Protein AF-A0A924BH86-F1 (afdb_monomer_lite)

Secondary structure (DSSP, 8-state):
----PPPPPHHHHHHHHHHHHHHHHHHHHHTTTS-HHHHHHHHHHHHHHHHHHHHHHHHHHHHHHHHHHHHHHHHHHTT---EE-TTT--GGGTTSEEEEEEEEEEETTEEEEEEEEEEEEHHHHHHHHHHHHHHHT-SS--EEEEEEEETTEEEEEEEEEE-

pLDDT: mean 87.57, std 8.14, range [45.06, 97.06]

Radius of gyration: 22.79 Å; chains: 1; bounding box: 48×48×58 Å

Sequence (163 aa):
MTKDTVTLSKKDFDLLTSMYPNISALKQSLEGTIHPNHIKQIDVIAQKMKTVFTPFWEKEEKDSDDNYDALSQIFDDLKLKSIWSISEVSATQLSDTFSSKVKQINYKGQITRFDSPKNLSWLDMWKEADKLIRMSGDSHHIFIEDFNEDIKNPDHYELSTGS

Foldseek 3Di:
DPDDDDDDDPVRVVVLVVCLVVLVVVLVVCVVPDDVVVSVVSVVVSVVSCVVCVVVVVVVVVQLVVQVVLVVVVCVVVVFDAAEDSVPAGSVQQQPFPDQFAAWEDEPRQIDGDPGGHRDGNVRVSVVVSVSCVVVVPPPFRYWYDWPADPVHNNYTYTDTDD

Structure (mmCIF, N/CA/C/O backbone):
data_AF-A0A924BH86-F1
#
_entry.id   AF-A0A924BH86-F1
#
loop_
_atom_site.group_PDB
_atom_site.id
_atom_site.type_symbol
_atom_site.label_atom_id
_atom_site.label_alt_id
_atom_site.label_comp_id
_atom_site.label_asym_id
_atom_site.label_entity_id
_atom_site.label_seq_id
_atom_site.pdbx_PDB_ins_code
_atom_site.Cartn_x
_atom_site.Cartn_y
_atom_site.Cartn_z
_atom_site.occupancy
_atom_site.B_iso_or_equiv
_atom_site.auth_seq_id
_atom_site.auth_comp_id
_atom_site.auth_asym_id
_atom_site.auth_atom_id
_atom_site.pdbx_PDB_model_num
ATOM 1 N N . MET A 1 1 ? -12.590 32.485 24.504 1.00 45.06 1 MET A N 1
ATOM 2 C CA . MET A 1 1 ? -12.085 31.282 25.194 1.00 45.06 1 MET A CA 1
ATOM 3 C C . MET A 1 1 ? -11.367 30.437 24.163 1.00 45.06 1 MET A C 1
ATOM 5 O O . MET A 1 1 ? -12.019 29.913 23.269 1.00 45.06 1 MET A O 1
ATOM 9 N N . THR A 1 2 ? -10.041 30.386 24.220 1.00 48.19 2 THR A N 1
ATOM 10 C CA . THR A 1 2 ? -9.250 29.395 23.485 1.00 48.19 2 THR A CA 1
ATOM 11 C C . THR A 1 2 ? -9.628 28.021 24.027 1.00 48.19 2 THR A C 1
ATOM 13 O O . THR A 1 2 ? -9.566 27.807 25.233 1.00 48.19 2 THR A O 1
ATOM 16 N N . LYS A 1 3 ? -10.125 27.125 23.168 1.00 59.31 3 LYS A N 1
ATOM 17 C CA . LYS A 1 3 ? -10.299 25.722 23.552 1.00 59.31 3 LYS A CA 1
ATOM 18 C C . LYS A 1 3 ? -8.902 25.150 23.747 1.00 59.31 3 LYS A C 1
ATOM 20 O O . LYS A 1 3 ? -8.117 25.181 22.804 1.00 59.31 3 L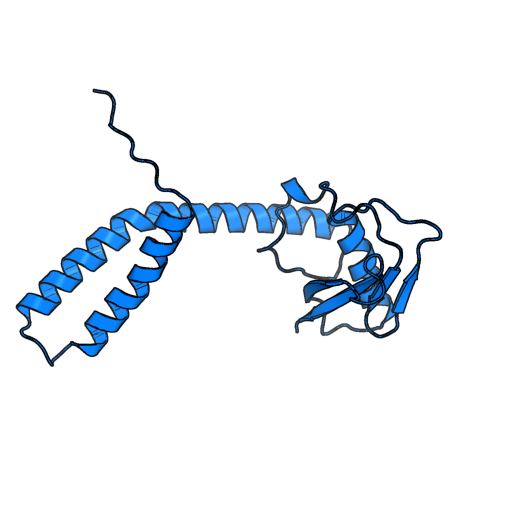YS A O 1
ATOM 25 N N . ASP A 1 4 ? -8.612 24.651 24.940 1.00 68.38 4 ASP A N 1
ATOM 26 C CA . ASP A 1 4 ? -7.403 23.872 25.168 1.00 68.38 4 ASP A CA 1
ATOM 27 C C . ASP A 1 4 ? -7.482 22.621 24.287 1.00 68.38 4 ASP A C 1
ATOM 29 O O . ASP A 1 4 ? -8.350 21.763 24.460 1.00 68.38 4 ASP A O 1
ATOM 33 N N . THR A 1 5 ? -6.627 22.561 23.272 1.00 70.06 5 THR A N 1
ATOM 34 C CA . THR A 1 5 ? -6.483 21.396 22.401 1.00 70.06 5 THR A CA 1
ATOM 35 C C . THR A 1 5 ? -5.382 20.507 22.945 1.00 70.06 5 THR A C 1
ATOM 37 O O . THR A 1 5 ? -4.240 20.943 23.083 1.00 70.06 5 THR A O 1
ATOM 40 N N . VAL A 1 6 ? -5.725 19.253 23.225 1.00 72.50 6 VAL A N 1
ATOM 41 C CA . VAL A 1 6 ? -4.759 18.193 23.517 1.00 72.50 6 VAL A CA 1
ATOM 42 C C . VAL A 1 6 ? -4.551 17.394 22.238 1.00 72.50 6 VAL A C 1
ATOM 44 O O . VAL A 1 6 ? -5.514 16.886 21.665 1.00 72.50 6 VAL A O 1
ATOM 47 N N . THR A 1 7 ? -3.301 17.284 21.796 1.00 78.31 7 THR A N 1
ATOM 48 C CA . THR A 1 7 ? -2.915 16.459 20.647 1.00 78.31 7 THR A CA 1
ATOM 49 C C . THR A 1 7 ? -2.318 15.157 21.162 1.00 78.31 7 THR A C 1
ATOM 51 O O . THR A 1 7 ? -1.364 15.182 21.938 1.00 78.31 7 THR A O 1
ATOM 54 N N . LEU A 1 8 ? -2.876 14.024 20.741 1.00 80.25 8 LEU A N 1
ATOM 55 C CA . LEU A 1 8 ? -2.302 12.707 21.012 1.00 80.25 8 LEU A CA 1
ATOM 56 C C . LEU A 1 8 ? -1.189 12.407 20.006 1.00 80.25 8 LEU A C 1
ATOM 58 O O . LEU A 1 8 ? -1.282 12.794 18.839 1.00 80.25 8 LEU A O 1
ATOM 62 N N . SER A 1 9 ? -0.147 11.694 20.438 1.00 85.50 9 SER A N 1
ATOM 63 C CA . SER A 1 9 ? 0.782 11.091 19.482 1.00 85.50 9 SER A CA 1
ATOM 64 C C . SER A 1 9 ? 0.078 9.958 18.725 1.00 85.50 9 SER A C 1
ATOM 66 O O . SER A 1 9 ? -0.846 9.346 19.261 1.00 85.50 9 SER A O 1
ATOM 68 N N . LYS A 1 10 ? 0.530 9.636 17.502 1.00 79.88 10 LYS A N 1
ATOM 69 C CA . LYS A 1 10 ? -0.000 8.488 16.740 1.00 79.88 10 LYS A CA 1
ATOM 70 C C . LYS A 1 10 ? 0.043 7.201 17.572 1.00 79.88 10 LYS A C 1
ATOM 72 O O . LYS A 1 10 ? -0.951 6.507 17.681 1.00 79.88 10 LYS A O 1
ATOM 77 N N . LYS A 1 11 ? 1.160 6.958 18.262 1.00 84.31 11 LYS A N 1
ATOM 78 C CA . LYS A 1 11 ? 1.331 5.796 19.141 1.00 84.31 11 LYS A CA 1
ATOM 79 C C . LYS A 1 11 ? 0.299 5.748 20.274 1.00 84.31 11 LYS A C 1
ATOM 81 O O . LYS A 1 11 ? -0.227 4.678 20.566 1.00 84.31 11 LYS A O 1
ATOM 86 N N . ASP A 1 12 ? 0.034 6.878 20.929 1.00 82.94 12 ASP A N 1
ATOM 87 C CA . ASP A 1 12 ? -0.949 6.929 22.019 1.00 82.94 12 ASP A CA 1
ATOM 88 C C . ASP A 1 12 ? -2.372 6.755 21.485 1.00 82.94 12 ASP A C 1
ATOM 90 O O . ASP A 1 12 ? -3.197 6.105 22.123 1.00 82.94 12 ASP A O 1
ATOM 94 N N . PHE A 1 13 ? -2.651 7.301 20.301 1.00 83.75 13 PHE A N 1
ATOM 95 C CA . PHE A 1 13 ? -3.917 7.104 19.609 1.00 83.75 13 PHE A CA 1
ATOM 96 C C . PHE A 1 13 ? -4.132 5.630 19.240 1.00 83.75 13 PHE A C 1
ATOM 98 O O . PHE A 1 13 ? -5.145 5.065 19.643 1.00 83.75 13 PHE A O 1
ATOM 105 N N . ASP A 1 14 ? -3.156 4.989 18.590 1.00 83.62 14 ASP A N 1
ATOM 106 C CA . ASP A 1 14 ? -3.189 3.569 18.205 1.00 83.62 14 ASP A CA 1
ATOM 107 C C . ASP A 1 14 ? -3.371 2.656 19.427 1.00 83.62 14 ASP A C 1
ATOM 109 O O . ASP A 1 14 ? -4.137 1.688 19.413 1.00 83.62 14 ASP A O 1
ATOM 113 N N . LEU A 1 15 ? -2.697 2.982 20.536 1.00 85.44 15 LEU A N 1
ATOM 114 C CA . LEU A 1 15 ? -2.879 2.271 21.795 1.00 85.44 15 LEU A CA 1
ATOM 115 C C . LEU A 1 15 ? -4.332 2.380 22.272 1.00 85.44 15 LEU A C 1
ATOM 117 O O . LEU A 1 15 ? -4.956 1.364 22.575 1.00 85.44 15 LEU A O 1
ATOM 121 N N . LEU A 1 16 ? -4.890 3.589 22.319 1.00 84.19 16 LEU A N 1
ATOM 122 C CA . LEU A 1 16 ? -6.250 3.820 22.803 1.00 84.19 16 LEU A CA 1
ATOM 123 C C . LEU A 1 16 ? -7.320 3.185 21.905 1.00 84.19 16 LEU A C 1
ATOM 125 O O . LEU A 1 16 ? -8.282 2.609 22.424 1.00 84.19 16 LEU A O 1
ATOM 129 N N . THR A 1 17 ? -7.157 3.247 20.583 1.00 80.94 17 THR A N 1
ATOM 130 C CA . THR A 1 17 ? -8.081 2.613 19.633 1.00 80.94 17 THR A CA 1
ATOM 131 C C . THR A 1 17 ? -8.022 1.089 19.741 1.00 80.94 17 THR A C 1
ATOM 133 O O . THR A 1 17 ? -9.076 0.450 19.783 1.00 80.94 17 THR A O 1
ATOM 136 N N . SER A 1 18 ? -6.834 0.499 19.925 1.00 83.94 18 SER A N 1
ATOM 137 C CA . SER A 1 18 ? -6.676 -0.953 20.134 1.00 83.94 18 SER A CA 1
ATOM 138 C C . SER A 1 18 ? -7.322 -1.471 21.429 1.00 83.94 18 SER A C 1
ATOM 140 O O . SER A 1 18 ? -7.699 -2.640 21.524 1.00 83.94 18 SER A O 1
ATOM 142 N N . MET A 1 19 ? -7.496 -0.611 22.439 1.00 85.06 19 MET A N 1
ATOM 143 C CA . MET A 1 19 ? -8.133 -0.985 23.706 1.00 85.06 19 MET A CA 1
ATOM 144 C C . MET A 1 19 ? -9.656 -1.118 23.598 1.00 85.06 19 MET A C 1
ATOM 146 O O . MET A 1 19 ? -10.255 -1.865 24.374 1.00 85.06 19 MET A O 1
ATOM 150 N N . TYR A 1 20 ? -10.305 -0.425 22.660 1.00 84.62 20 TYR A N 1
ATOM 151 C CA . TYR A 1 20 ? -11.766 -0.432 22.545 1.00 84.62 20 TYR A CA 1
ATOM 152 C C . TYR A 1 20 ? -12.357 -1.828 22.225 1.00 84.62 20 TYR A C 1
ATOM 154 O O . TYR A 1 20 ? -13.281 -2.251 22.936 1.00 84.62 20 TYR A O 1
ATOM 162 N N . PRO A 1 21 ? -11.819 -2.600 21.253 1.00 83.38 21 PRO A N 1
ATOM 163 C CA . PRO A 1 21 ? -12.223 -3.991 21.038 1.00 83.38 21 PRO A CA 1
ATOM 164 C C . PRO A 1 21 ? -12.046 -4.861 22.288 1.00 83.38 21 PRO A C 1
ATOM 166 O O . PRO A 1 21 ? -12.929 -5.653 22.615 1.00 83.38 21 PRO A O 1
ATOM 169 N N . ASN A 1 22 ? -10.959 -4.657 23.041 1.00 85.94 22 ASN A N 1
ATOM 170 C CA . ASN A 1 22 ? -10.673 -5.417 24.261 1.00 85.94 22 ASN A CA 1
ATOM 171 C C . ASN A 1 22 ? -11.694 -5.140 25.370 1.00 85.94 22 ASN A C 1
ATOM 173 O O . ASN A 1 22 ? -12.110 -6.066 26.060 1.00 85.94 22 ASN A O 1
ATOM 177 N N . ILE A 1 23 ? -12.143 -3.892 25.530 1.00 86.19 23 ILE A N 1
ATOM 178 C CA . ILE A 1 23 ? -13.187 -3.536 26.505 1.00 86.19 23 ILE A CA 1
ATOM 179 C C . ILE A 1 23 ? -14.525 -4.173 26.119 1.00 86.19 23 ILE A C 1
ATOM 181 O O . ILE A 1 23 ? -15.235 -4.691 26.983 1.00 86.19 23 ILE A O 1
ATOM 185 N N . SER A 1 24 ? -14.850 -4.181 24.825 1.00 81.56 24 SER A N 1
ATOM 186 C CA . SER A 1 24 ? -16.073 -4.816 24.321 1.00 81.56 24 SER A CA 1
ATOM 187 C C . SER A 1 24 ? -16.046 -6.337 24.519 1.00 81.56 24 SER A C 1
ATOM 189 O O . SER A 1 24 ? -17.016 -6.909 25.018 1.00 81.56 24 SER A O 1
ATOM 191 N N . ALA A 1 25 ? -14.919 -6.987 24.214 1.00 84.06 25 ALA A N 1
ATOM 192 C CA . ALA A 1 25 ? -14.721 -8.417 24.451 1.00 84.06 25 ALA A CA 1
ATOM 193 C C . ALA A 1 25 ? -14.754 -8.762 25.951 1.00 84.06 25 ALA A C 1
ATOM 195 O O . ALA A 1 25 ? -15.397 -9.730 26.360 1.00 84.06 25 ALA A O 1
ATOM 196 N N . LEU A 1 26 ? -14.124 -7.932 26.790 1.00 85.50 26 LEU A N 1
ATOM 197 C CA . LEU A 1 26 ? -14.139 -8.093 28.241 1.00 85.50 26 LEU A CA 1
ATOM 198 C C . LEU A 1 26 ? -15.567 -8.018 28.788 1.00 85.50 26 LEU A C 1
ATOM 200 O O . LEU A 1 26 ? -15.958 -8.889 29.564 1.00 85.50 26 LEU A O 1
ATOM 204 N N . LYS A 1 27 ? -16.366 -7.036 28.350 1.00 84.88 27 LYS A N 1
ATOM 205 C CA . LYS A 1 27 ? -17.788 -6.938 28.708 1.00 84.88 27 LYS A CA 1
ATOM 206 C C . LYS A 1 27 ? -18.518 -8.245 28.400 1.00 84.88 27 LYS A C 1
ATOM 208 O O . LYS A 1 27 ? -19.181 -8.780 29.284 1.00 84.88 27 LYS A O 1
ATOM 213 N N . GLN A 1 28 ? -18.367 -8.756 27.178 1.00 84.44 28 GLN A N 1
ATOM 214 C CA . GLN A 1 28 ? -19.039 -9.976 26.734 1.00 84.44 28 GLN A CA 1
ATOM 215 C C . GLN A 1 28 ? -18.632 -11.194 27.577 1.00 84.44 28 GLN A C 1
ATOM 217 O O . GLN A 1 28 ? -19.476 -12.009 27.932 1.00 84.44 28 GLN A O 1
ATOM 222 N N . SER A 1 29 ? -17.355 -11.287 27.962 1.00 87.75 29 SER A N 1
ATOM 223 C CA . SER A 1 29 ? -16.845 -12.377 28.807 1.00 87.75 29 SER A CA 1
ATOM 224 C C . SER A 1 29 ? -17.337 -12.329 30.260 1.00 87.75 29 SER A C 1
ATOM 226 O O . SER A 1 29 ? -17.419 -13.362 30.920 1.00 87.75 29 SER A O 1
ATOM 228 N N . LEU A 1 30 ? -17.660 -11.136 30.768 1.00 88.88 30 LEU A N 1
ATOM 229 C CA . LEU A 1 30 ? -18.082 -10.919 32.156 1.00 88.88 30 LEU A CA 1
ATOM 230 C C . LEU A 1 30 ? -19.607 -10.893 32.318 1.00 88.88 30 LEU A C 1
ATOM 232 O O . LEU A 1 30 ? -20.112 -10.872 33.448 1.00 88.88 30 LEU A O 1
ATOM 236 N N . GLU A 1 31 ? -20.348 -10.887 31.212 1.00 86.19 31 GLU A N 1
ATOM 237 C CA . GLU A 1 31 ? -21.804 -10.864 31.206 1.00 86.19 31 GLU A CA 1
ATOM 238 C C . GLU A 1 31 ? -22.369 -12.107 31.913 1.00 86.19 31 GLU A C 1
ATOM 240 O O . GLU A 1 31 ? -21.906 -13.230 31.728 1.00 86.19 31 GLU A O 1
ATOM 245 N N . GLY A 1 32 ? -23.317 -11.896 32.830 1.00 85.94 32 GLY A N 1
ATOM 246 C CA . GLY A 1 32 ? -23.866 -12.958 33.684 1.00 85.94 32 GLY A CA 1
ATOM 247 C C . GLY A 1 32 ? -22.942 -13.452 34.809 1.00 85.94 32 GLY A C 1
ATOM 248 O O . GLY A 1 32 ? -23.414 -14.170 35.687 1.00 85.94 32 GLY A O 1
ATOM 249 N N . THR A 1 33 ? -21.668 -13.041 34.834 1.00 90.81 33 THR A N 1
ATOM 250 C CA . THR A 1 33 ? -20.688 -13.456 35.858 1.00 90.81 33 THR A CA 1
ATOM 251 C C . THR A 1 33 ? -20.522 -12.415 36.965 1.00 90.81 33 THR A C 1
ATOM 253 O O . THR A 1 33 ? -20.376 -12.767 38.136 1.00 90.81 33 THR A O 1
ATOM 256 N N . ILE A 1 34 ? -20.557 -11.124 36.624 1.00 89.81 34 ILE A N 1
ATOM 257 C CA . ILE A 1 34 ? -20.421 -10.030 37.599 1.00 89.81 34 ILE A CA 1
ATOM 258 C C . ILE A 1 34 ? -21.744 -9.299 37.833 1.00 89.81 34 ILE A C 1
ATOM 260 O O . ILE A 1 34 ? -22.679 -9.372 37.037 1.00 89.81 34 ILE A O 1
ATOM 264 N N . HIS A 1 35 ? -21.809 -8.544 38.935 1.00 89.50 35 HIS A N 1
ATOM 265 C CA . HIS A 1 35 ? -22.994 -7.767 39.286 1.00 89.50 35 HIS A CA 1
ATOM 266 C C . HIS A 1 35 ? -23.410 -6.822 38.133 1.00 89.50 35 HIS A C 1
ATOM 268 O O . HIS A 1 35 ? -22.561 -6.072 37.637 1.00 89.50 35 HIS A O 1
ATOM 274 N N . PRO A 1 36 ? -24.703 -6.759 37.751 1.00 88.25 36 PRO A N 1
ATOM 275 C CA . PRO A 1 36 ? -25.166 -5.986 36.591 1.00 88.25 36 PRO A CA 1
ATOM 276 C C . PRO A 1 36 ? -24.765 -4.504 36.596 1.00 88.25 36 PRO A C 1
ATOM 278 O O . PRO A 1 36 ? -24.556 -3.904 35.545 1.00 88.25 36 PRO A O 1
ATOM 281 N N . ASN A 1 37 ? -24.622 -3.895 37.777 1.00 88.81 37 ASN A N 1
ATOM 282 C CA . ASN A 1 37 ? -24.170 -2.503 37.887 1.00 88.81 37 ASN A CA 1
ATOM 283 C C . ASN A 1 37 ? -22.738 -2.285 37.370 1.00 88.81 37 ASN A C 1
ATOM 285 O O . ASN A 1 37 ? -22.466 -1.222 36.821 1.00 88.81 37 ASN A O 1
ATOM 289 N N . HIS A 1 38 ? -21.839 -3.266 37.497 1.00 86.75 38 HIS A N 1
ATOM 290 C CA . HIS A 1 38 ? -20.483 -3.156 36.951 1.00 86.75 38 HIS A CA 1
ATOM 291 C C . HIS A 1 38 ? -20.488 -3.276 35.423 1.00 86.75 38 HIS A C 1
ATOM 293 O O . HIS A 1 38 ? -19.796 -2.514 34.756 1.00 86.75 38 HIS A O 1
ATOM 299 N N . ILE A 1 39 ? -21.343 -4.136 34.856 1.00 88.31 39 ILE A N 1
ATOM 300 C CA . ILE A 1 39 ? -21.554 -4.202 33.399 1.00 88.31 39 ILE A CA 1
ATOM 301 C C . ILE A 1 39 ? -22.042 -2.852 32.863 1.00 88.31 39 ILE A C 1
ATOM 303 O O . ILE A 1 39 ? -21.482 -2.335 31.901 1.00 88.31 39 ILE A O 1
ATOM 307 N N . LYS A 1 40 ? -23.008 -2.216 33.541 1.00 88.12 40 LYS A N 1
ATOM 308 C CA . LYS A 1 40 ? -23.479 -0.868 33.173 1.00 88.12 40 LYS A CA 1
ATOM 309 C C . LYS A 1 40 ? -22.368 0.184 33.207 1.00 88.12 40 LYS A C 1
ATOM 311 O O . LYS A 1 40 ? -22.352 1.081 32.371 1.00 88.12 40 LYS A O 1
ATOM 316 N N . GLN A 1 41 ? -21.451 0.107 34.172 1.00 87.75 41 GLN A N 1
ATOM 317 C CA . GLN A 1 41 ? -20.312 1.029 34.241 1.00 87.75 41 GLN A CA 1
ATOM 318 C C . GLN A 1 41 ? -19.346 0.821 33.069 1.00 87.75 41 GLN A C 1
ATOM 320 O O . GLN A 1 41 ? -18.919 1.803 32.462 1.00 87.75 41 GLN A O 1
ATOM 325 N N . ILE A 1 42 ? -19.059 -0.436 32.716 1.00 88.31 42 ILE A N 1
ATOM 326 C CA . ILE A 1 42 ? -18.251 -0.782 31.539 1.00 88.31 42 ILE A CA 1
ATOM 327 C C . ILE A 1 42 ? -18.919 -0.249 30.263 1.00 88.31 42 ILE A C 1
ATOM 329 O O . ILE A 1 42 ? -18.245 0.374 29.446 1.00 88.31 42 ILE A O 1
ATOM 333 N N . ASP A 1 43 ? -20.240 -0.390 30.133 1.00 87.94 43 ASP A N 1
ATOM 334 C CA . ASP A 1 43 ? -21.005 0.134 28.993 1.00 87.94 43 ASP A CA 1
ATOM 335 C C . ASP A 1 43 ? -20.899 1.648 28.840 1.00 87.94 43 ASP A C 1
ATOM 337 O O . ASP A 1 43 ? -20.676 2.158 27.741 1.00 87.94 43 ASP A O 1
ATOM 341 N N . VAL A 1 44 ? -21.019 2.386 29.944 1.00 90.25 44 VAL A N 1
ATOM 342 C CA . VAL A 1 44 ? -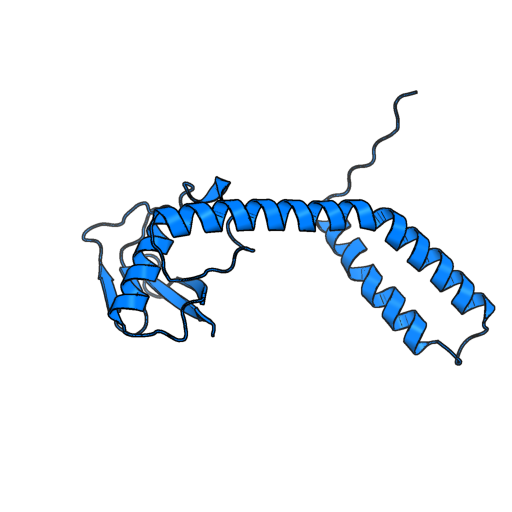20.871 3.845 29.922 1.00 90.25 44 VAL A CA 1
ATOM 343 C C . VAL A 1 44 ? -19.467 4.246 29.464 1.00 90.25 44 VAL A C 1
ATOM 345 O O . VAL A 1 44 ? -19.326 5.215 28.716 1.00 90.25 44 VAL A O 1
ATOM 348 N N . ILE A 1 45 ? -18.429 3.524 29.894 1.00 88.81 45 ILE A N 1
ATOM 349 C CA . ILE A 1 45 ? -17.043 3.788 29.481 1.00 88.81 45 ILE A CA 1
ATOM 350 C C . ILE A 1 45 ? -16.862 3.482 27.993 1.00 88.81 45 ILE A C 1
ATOM 352 O O . ILE A 1 45 ? -16.386 4.346 27.255 1.00 88.81 45 ILE A O 1
ATOM 356 N N . ALA A 1 46 ? -17.295 2.303 27.540 1.00 87.44 46 ALA A N 1
ATOM 357 C CA . ALA A 1 46 ? -17.202 1.896 26.141 1.00 87.44 46 ALA A CA 1
ATOM 358 C C . ALA A 1 46 ? -17.925 2.889 25.221 1.00 87.44 46 ALA A C 1
ATOM 360 O O . ALA A 1 46 ? -17.367 3.320 24.214 1.00 87.44 46 ALA A O 1
ATOM 361 N N . GLN A 1 47 ? -19.124 3.337 25.602 1.00 88.81 47 GLN A N 1
ATOM 362 C CA . GLN A 1 47 ? -19.880 4.293 24.801 1.00 88.81 47 GLN A CA 1
ATOM 363 C C . GLN A 1 47 ? -19.215 5.673 24.750 1.00 88.81 47 GLN A C 1
ATOM 365 O O . GLN A 1 47 ? -19.194 6.299 23.692 1.00 88.81 47 GLN A O 1
ATOM 370 N N . LYS A 1 48 ? -18.632 6.145 25.859 1.00 89.25 48 LYS A N 1
ATOM 371 C CA . LYS A 1 48 ? -17.855 7.396 25.863 1.00 89.25 48 LYS A CA 1
ATOM 372 C C . LYS A 1 48 ? -16.634 7.301 24.956 1.00 89.25 48 LYS A C 1
ATOM 374 O O . LYS A 1 48 ? -16.382 8.234 24.201 1.00 89.25 48 LYS A O 1
ATOM 379 N N . MET A 1 49 ? -15.908 6.184 25.008 1.00 88.81 49 MET A N 1
ATOM 380 C CA . MET A 1 49 ? -14.780 5.932 24.110 1.00 88.81 49 MET A CA 1
ATOM 381 C C . MET A 1 49 ? -15.234 5.935 22.654 1.00 88.81 49 MET A C 1
ATOM 383 O O . MET A 1 49 ? -14.658 6.662 21.853 1.00 88.81 49 MET A O 1
ATOM 387 N N . LYS A 1 50 ? -16.312 5.214 22.326 1.00 86.44 50 LYS A N 1
ATOM 388 C CA . LYS A 1 50 ? -16.885 5.204 20.976 1.00 86.44 50 LYS A CA 1
ATOM 389 C C . LYS A 1 50 ? -17.182 6.619 20.483 1.00 86.44 50 LYS A C 1
ATOM 391 O O . LYS A 1 50 ? -16.694 6.995 19.431 1.00 86.44 50 LYS A O 1
ATOM 396 N N . THR A 1 51 ? -17.896 7.432 21.264 1.00 88.88 51 THR A N 1
ATOM 397 C CA . THR A 1 51 ? -18.200 8.824 20.890 1.00 88.88 51 THR A CA 1
ATOM 398 C C . THR A 1 51 ? -16.944 9.658 20.627 1.00 88.88 51 THR A C 1
ATOM 400 O O . THR A 1 51 ? -16.958 10.511 19.745 1.00 88.88 51 THR A O 1
ATOM 403 N N . VAL A 1 52 ? -15.865 9.434 21.383 1.00 86.50 52 VAL A N 1
ATOM 404 C CA . VAL A 1 52 ? -14.593 10.144 21.184 1.00 86.50 52 VAL A CA 1
ATOM 405 C C . VAL A 1 52 ? -13.886 9.679 19.911 1.00 86.50 52 VAL A C 1
ATOM 407 O O . VAL A 1 52 ? -13.364 10.524 19.193 1.00 86.50 52 VAL A O 1
ATOM 410 N N . PHE A 1 53 ? -13.874 8.376 19.619 1.00 85.81 53 PHE A N 1
ATOM 411 C CA . PHE A 1 53 ? -13.130 7.818 18.483 1.00 85.81 53 PHE A CA 1
ATOM 412 C C . PHE A 1 53 ? -13.893 7.834 17.157 1.00 85.81 53 PHE A C 1
ATOM 414 O O . PHE A 1 53 ? -13.250 7.896 16.115 1.00 85.81 53 PHE A O 1
ATOM 421 N N . THR A 1 54 ? -15.231 7.842 17.169 1.00 87.44 54 THR A N 1
ATOM 422 C CA . THR A 1 54 ? -16.056 7.808 15.948 1.00 87.44 54 THR A CA 1
ATOM 423 C C . THR A 1 54 ? -15.634 8.847 14.902 1.00 87.44 54 THR A C 1
ATOM 425 O O . THR A 1 54 ? -15.367 8.429 13.781 1.00 87.44 54 THR A O 1
ATOM 428 N N . PRO A 1 55 ? -15.457 10.144 15.226 1.00 87.31 55 PRO A N 1
ATOM 429 C CA . PRO A 1 55 ? -15.047 11.128 14.220 1.00 87.31 55 PRO A CA 1
ATOM 430 C C . PRO A 1 55 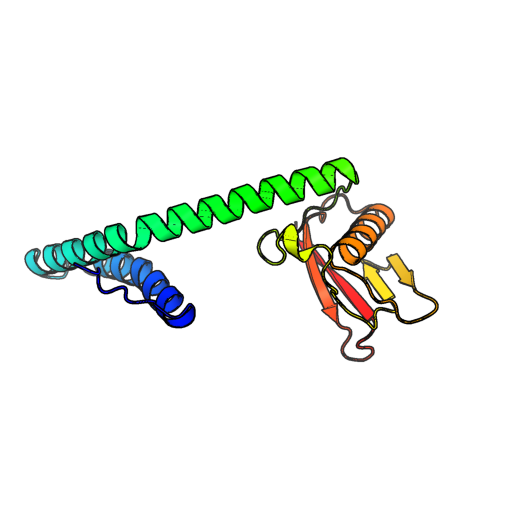? -13.665 10.861 13.608 1.00 87.31 55 PRO A C 1
ATOM 432 O O . PRO A 1 55 ? -13.385 11.309 12.500 1.00 87.31 55 PRO A O 1
ATOM 435 N N . PHE A 1 56 ? -12.777 10.173 14.333 1.00 85.06 56 PHE A N 1
ATOM 436 C CA . PHE A 1 56 ? -11.457 9.812 13.821 1.00 85.06 56 PHE A CA 1
ATOM 437 C C . PHE A 1 56 ? -11.547 8.629 12.867 1.00 85.06 56 PHE A C 1
ATOM 439 O O . PHE A 1 56 ? -10.962 8.697 11.797 1.00 85.06 56 PHE A O 1
ATOM 446 N N . TRP A 1 57 ? -12.317 7.597 13.220 1.00 84.75 57 TRP A N 1
ATOM 447 C CA . TRP A 1 57 ? -12.555 6.462 12.328 1.00 84.75 57 TRP A CA 1
ATOM 448 C C . TRP A 1 57 ? -13.279 6.886 11.053 1.00 84.75 57 TRP A C 1
ATOM 450 O O . TRP A 1 57 ? -12.857 6.496 9.977 1.00 84.75 57 TRP A O 1
ATOM 460 N N . GLU A 1 58 ? -14.299 7.745 11.158 1.00 89.19 58 GLU A N 1
ATOM 461 C CA . GLU A 1 58 ? -14.991 8.314 9.991 1.00 89.19 58 GLU A CA 1
ATOM 462 C C . GLU A 1 58 ? -14.030 9.100 9.091 1.00 89.19 58 GLU A C 1
ATOM 464 O O . GLU A 1 58 ? -14.138 9.064 7.868 1.00 89.19 58 GLU A O 1
ATOM 469 N N . LYS A 1 59 ? -13.068 9.814 9.688 1.00 87.94 59 LYS A N 1
ATOM 470 C CA . LYS A 1 59 ? -12.037 10.514 8.927 1.00 87.94 59 LYS A CA 1
ATOM 471 C C . LYS A 1 59 ? -11.051 9.544 8.274 1.00 87.94 59 LYS A C 1
ATOM 473 O O . LYS A 1 59 ? -10.736 9.740 7.111 1.00 87.94 59 LYS A O 1
ATOM 478 N N . GLU A 1 60 ? -10.555 8.541 8.995 1.00 85.25 60 GLU A N 1
ATOM 479 C CA . GLU A 1 60 ? -9.633 7.538 8.442 1.00 85.25 60 GLU A CA 1
ATOM 480 C C . GLU A 1 60 ? -10.277 6.744 7.304 1.00 85.25 60 GLU A C 1
ATOM 482 O O . GLU A 1 60 ? -9.641 6.541 6.274 1.00 85.25 60 GLU A O 1
ATOM 487 N N . GLU A 1 61 ? -11.541 6.347 7.464 1.00 87.81 61 GLU A N 1
ATOM 488 C CA . GLU A 1 61 ? -12.337 5.699 6.419 1.00 87.81 61 GLU A CA 1
ATOM 489 C C . GLU A 1 61 ? -12.441 6.607 5.193 1.00 87.81 61 GLU A C 1
ATOM 491 O O . GLU A 1 61 ? -12.089 6.196 4.092 1.00 87.81 61 GLU A O 1
ATOM 496 N N . LYS A 1 62 ? -12.790 7.883 5.392 1.00 91.62 62 LYS A N 1
ATOM 497 C CA . LYS A 1 62 ? -12.850 8.848 4.293 1.00 91.62 62 LYS A CA 1
ATOM 498 C C . LYS A 1 62 ? -11.494 9.059 3.605 1.00 91.62 62 LYS A C 1
ATOM 500 O O . LYS A 1 62 ? -11.437 9.096 2.380 1.00 91.62 62 LYS A O 1
ATOM 505 N N . ASP A 1 63 ? -10.419 9.243 4.367 1.00 88.50 63 ASP A N 1
ATOM 506 C CA . ASP A 1 63 ? -9.076 9.457 3.818 1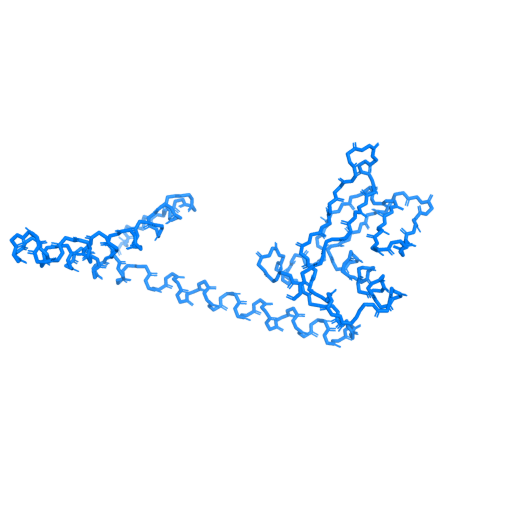.00 88.50 63 ASP A CA 1
ATOM 507 C C . ASP A 1 63 ? -8.616 8.206 3.034 1.00 88.50 63 ASP A C 1
ATOM 509 O O . ASP A 1 63 ? -7.959 8.329 1.998 1.00 88.50 63 ASP A O 1
ATOM 513 N N . SER A 1 64 ? -9.000 7.008 3.493 1.00 86.69 64 SER A N 1
ATOM 514 C CA . SER A 1 64 ? -8.774 5.738 2.796 1.00 86.69 64 SER A CA 1
ATOM 515 C C . SER A 1 64 ? -9.564 5.652 1.487 1.00 86.69 64 SER A C 1
ATOM 517 O O . SER A 1 64 ? -8.980 5.305 0.460 1.00 86.69 64 SER A O 1
ATOM 519 N N . ASP A 1 65 ? -10.853 5.993 1.503 1.00 90.00 65 ASP A N 1
ATOM 520 C CA . ASP A 1 65 ? -11.717 5.987 0.317 1.00 90.00 65 ASP A CA 1
ATOM 521 C C . ASP A 1 65 ? -11.227 6.989 -0.737 1.00 90.00 65 ASP A C 1
ATOM 523 O O . ASP A 1 65 ? -11.029 6.630 -1.897 1.00 90.00 65 ASP A O 1
ATOM 527 N N . ASP A 1 66 ? -10.929 8.226 -0.328 1.00 91.31 66 ASP A N 1
ATOM 528 C CA . ASP A 1 66 ? -10.398 9.260 -1.223 1.00 91.31 66 ASP A CA 1
ATOM 529 C C . ASP A 1 66 ? -9.072 8.808 -1.867 1.00 91.31 66 ASP A C 1
ATOM 531 O O . ASP A 1 66 ? -8.818 9.053 -3.052 1.00 91.31 66 ASP A O 1
ATOM 535 N N . ASN A 1 67 ? -8.207 8.147 -1.089 1.00 89.50 67 ASN A N 1
ATOM 536 C CA . ASN A 1 67 ? -6.946 7.609 -1.588 1.00 89.50 67 ASN A CA 1
ATOM 537 C C . ASN A 1 67 ? -7.165 6.453 -2.571 1.00 89.50 67 ASN A C 1
ATOM 539 O O . ASN A 1 67 ? -6.487 6.387 -3.599 1.00 89.50 67 ASN A O 1
ATOM 543 N N . TYR A 1 68 ? -8.106 5.557 -2.268 1.00 87.69 68 TYR A N 1
ATOM 544 C CA . TYR A 1 68 ? -8.481 4.456 -3.146 1.00 87.69 68 TYR A CA 1
ATOM 545 C C . TYR A 1 68 ? -8.987 4.968 -4.496 1.00 87.69 68 TYR A C 1
ATOM 547 O O . TYR A 1 68 ? -8.479 4.543 -5.534 1.00 87.69 68 TYR A O 1
ATOM 555 N N . ASP A 1 69 ? -9.911 5.928 -4.488 1.00 90.44 69 ASP A N 1
ATOM 556 C CA . ASP A 1 69 ? -10.465 6.530 -5.702 1.00 90.44 69 ASP A CA 1
ATOM 557 C C . ASP A 1 69 ? -9.368 7.191 -6.548 1.00 90.44 69 ASP A C 1
ATOM 559 O O . ASP A 1 69 ? -9.298 6.995 -7.767 1.00 90.44 69 ASP A O 1
ATOM 563 N N . ALA A 1 70 ? -8.458 7.931 -5.905 1.00 91.19 70 ALA A N 1
ATOM 564 C CA . ALA A 1 70 ? -7.336 8.571 -6.584 1.00 91.19 70 ALA A CA 1
ATOM 565 C C . ALA A 1 70 ? -6.380 7.550 -7.228 1.00 91.19 70 ALA A C 1
ATOM 567 O O . ALA A 1 70 ? -5.979 7.725 -8.382 1.00 91.19 70 ALA A O 1
ATOM 568 N N . LEU A 1 71 ? -6.026 6.477 -6.513 1.00 88.81 71 LEU A N 1
ATOM 569 C CA . LEU A 1 71 ? -5.192 5.398 -7.052 1.00 88.81 71 LEU A CA 1
ATOM 570 C C . LEU A 1 71 ? -5.896 4.659 -8.195 1.00 88.81 71 LEU A C 1
ATOM 572 O O . LEU A 1 71 ? -5.276 4.422 -9.233 1.00 88.81 71 LEU A O 1
ATOM 576 N N . SER A 1 72 ? -7.184 4.343 -8.036 1.00 88.38 72 SER A N 1
ATOM 577 C CA . SER A 1 72 ? -7.981 3.657 -9.057 1.00 88.38 72 SER A CA 1
ATOM 578 C C . SER A 1 72 ? -7.995 4.448 -10.361 1.00 88.38 72 SER A C 1
ATOM 580 O O . SER A 1 72 ? -7.713 3.886 -11.417 1.00 88.38 72 SER A O 1
ATOM 582 N N . GLN A 1 73 ? -8.221 5.763 -10.290 1.00 91.62 73 GLN A N 1
ATOM 583 C CA . GLN A 1 73 ? -8.197 6.630 -11.469 1.00 91.62 73 GLN A CA 1
ATOM 584 C C . GLN A 1 73 ? -6.831 6.603 -12.172 1.00 91.62 73 GLN A C 1
ATOM 586 O O . GLN A 1 73 ? -6.763 6.452 -13.392 1.00 91.62 73 GLN A O 1
ATOM 591 N N . ILE A 1 74 ? -5.734 6.699 -11.414 1.00 91.25 74 ILE A N 1
ATOM 592 C CA . ILE A 1 74 ? -4.372 6.649 -11.970 1.00 91.25 74 ILE A CA 1
ATOM 593 C C . ILE A 1 74 ? -4.113 5.301 -12.657 1.00 91.25 74 ILE A C 1
ATOM 595 O O . ILE A 1 74 ? -3.510 5.254 -13.734 1.00 91.25 74 ILE A O 1
ATOM 599 N N . PHE A 1 75 ? -4.551 4.196 -12.057 1.00 89.56 75 PHE A N 1
ATOM 600 C CA . PHE A 1 75 ? -4.333 2.858 -12.608 1.00 89.56 75 PHE A CA 1
ATOM 601 C C . PHE A 1 75 ? -5.180 2.591 -13.842 1.00 89.56 75 PHE A C 1
ATOM 603 O O . PHE A 1 75 ? -4.669 1.993 -14.794 1.00 89.56 75 PHE A O 1
ATOM 610 N N . ASP A 1 76 ? -6.410 3.095 -13.877 1.00 90.88 76 ASP A N 1
ATOM 611 C CA . ASP A 1 76 ? -7.265 3.044 -15.058 1.00 90.88 76 ASP A CA 1
ATOM 612 C C . ASP A 1 76 ? -6.666 3.848 -16.219 1.00 90.88 76 ASP A C 1
ATOM 614 O O . ASP A 1 76 ? -6.558 3.330 -17.338 1.00 90.88 76 ASP A O 1
ATOM 618 N N . ASP A 1 77 ? -6.174 5.062 -15.953 1.00 93.50 77 ASP A N 1
ATOM 619 C CA . ASP A 1 77 ? -5.523 5.916 -16.956 1.00 93.50 77 ASP A CA 1
ATOM 620 C C . ASP A 1 77 ? -4.261 5.255 -17.538 1.00 93.50 77 ASP A C 1
ATOM 622 O O . ASP A 1 77 ? -4.000 5.313 -18.747 1.00 93.50 77 ASP A O 1
ATOM 626 N N . LEU A 1 78 ? -3.493 4.567 -16.689 1.00 92.88 78 LEU A N 1
ATOM 627 C CA . LEU A 1 78 ? -2.299 3.809 -17.074 1.00 92.88 78 LEU A CA 1
ATOM 628 C C . LEU A 1 78 ? -2.607 2.393 -17.581 1.00 92.88 78 LEU A C 1
ATOM 630 O O . LEU A 1 78 ? -1.700 1.697 -18.048 1.00 92.88 78 LEU A O 1
ATOM 634 N N . LYS A 1 79 ? -3.876 1.977 -17.540 1.00 93.31 79 LYS A N 1
ATOM 635 C CA . LYS A 1 79 ? -4.372 0.653 -17.937 1.00 93.31 79 LYS A CA 1
ATOM 636 C C . LYS A 1 79 ? -3.687 -0.501 -17.206 1.00 93.31 79 LYS A C 1
ATOM 638 O O . LYS A 1 79 ? -3.524 -1.568 -17.812 1.00 93.31 79 LYS A O 1
ATOM 643 N N . LEU A 1 80 ? -3.284 -0.309 -15.951 1.00 91.00 80 LEU A N 1
ATOM 644 C CA . LEU A 1 80 ? -2.721 -1.371 -15.113 1.00 91.00 80 LEU A CA 1
ATOM 645 C C . LEU A 1 80 ? -3.809 -2.413 -14.792 1.00 91.00 80 LEU A C 1
ATOM 647 O O . LEU A 1 80 ? -5.001 -2.107 -14.793 1.00 91.00 80 LEU A O 1
ATOM 651 N N . LYS A 1 81 ? -3.418 -3.678 -14.629 1.00 88.75 81 LYS A N 1
ATOM 652 C CA . LYS A 1 81 ? -4.317 -4.801 -14.312 1.00 88.75 81 LYS A CA 1
ATOM 653 C C . LYS A 1 81 ? -4.027 -5.406 -12.948 1.00 88.75 81 LYS A C 1
ATOM 655 O O . LYS A 1 81 ? -4.930 -6.005 -12.372 1.00 88.75 81 LYS A O 1
ATOM 660 N N . SER A 1 82 ? -2.812 -5.245 -12.437 1.00 86.81 82 SER A N 1
ATOM 661 C CA . SER A 1 82 ? -2.497 -5.537 -11.047 1.00 86.81 82 SER A CA 1
ATOM 662 C C . SER A 1 82 ? -3.235 -4.591 -10.101 1.00 86.81 82 SER A C 1
ATOM 664 O O . SER A 1 82 ? -3.287 -3.384 -10.337 1.00 86.81 82 SER A O 1
ATOM 666 N N . ILE A 1 83 ? -3.737 -5.143 -9.005 1.00 82.00 83 ILE A N 1
ATOM 667 C CA . ILE A 1 83 ? -4.212 -4.414 -7.829 1.00 82.00 83 ILE A CA 1
ATOM 668 C C . ILE A 1 83 ? -3.041 -4.378 -6.849 1.00 82.00 83 ILE A C 1
ATOM 670 O O . ILE A 1 83 ? -2.131 -5.191 -6.937 1.00 82.00 83 ILE A O 1
ATOM 674 N N . TRP A 1 84 ? -3.016 -3.450 -5.914 1.00 74.88 84 TRP A N 1
ATOM 675 C CA . TRP A 1 84 ? -1.982 -3.418 -4.885 1.00 74.88 84 TRP A CA 1
ATOM 676 C C . TRP A 1 84 ? -2.593 -3.045 -3.560 1.00 74.88 84 TRP A C 1
ATOM 678 O O . TRP A 1 84 ? -3.677 -2.459 -3.514 1.00 74.88 84 TRP A O 1
ATOM 688 N N . SER A 1 85 ? -1.886 -3.399 -2.497 1.00 68.50 85 SER A N 1
ATOM 689 C CA . SER A 1 85 ? -2.249 -3.060 -1.134 1.00 68.50 85 SER A CA 1
ATOM 690 C C . SER A 1 85 ? -2.283 -1.544 -0.913 1.00 68.50 85 SER A C 1
ATOM 692 O O . SER A 1 85 ? -1.296 -0.900 -0.557 1.00 68.50 85 SER A O 1
ATOM 694 N N . ILE A 1 86 ? -3.456 -0.956 -1.154 1.00 59.41 86 ILE A N 1
ATOM 695 C CA . ILE A 1 86 ? -3.785 0.477 -1.024 1.00 59.41 86 ILE A CA 1
ATOM 696 C C . ILE A 1 86 ? -3.452 1.065 0.358 1.00 59.41 86 ILE A C 1
ATOM 698 O O . ILE A 1 86 ? -3.471 2.282 0.525 1.00 59.41 86 ILE A O 1
ATOM 702 N N . SER A 1 87 ? -3.153 0.217 1.346 1.00 63.34 87 SER A N 1
ATOM 703 C CA . SER A 1 87 ? -2.822 0.608 2.713 1.00 63.34 87 SER A CA 1
ATOM 704 C C . SER A 1 87 ? -1.376 1.067 2.909 1.00 63.34 87 SER A C 1
ATOM 706 O O . SER A 1 87 ? -1.082 1.649 3.951 1.00 63.34 87 SER A O 1
ATOM 708 N N . GLU A 1 88 ? -0.466 0.805 1.965 1.00 70.12 88 GLU A N 1
ATOM 709 C CA . GLU A 1 88 ? 0.965 1.104 2.160 1.00 70.12 88 GLU A CA 1
ATOM 710 C C . GLU A 1 88 ? 1.444 2.382 1.470 1.00 70.12 88 GLU A C 1
ATOM 712 O O . GLU A 1 88 ? 2.336 3.061 1.982 1.00 70.12 88 GLU A O 1
ATOM 717 N N . VAL A 1 89 ? 0.849 2.738 0.328 1.00 82.31 89 VAL A N 1
ATOM 718 C CA . VAL A 1 89 ? 1.281 3.883 -0.483 1.00 82.31 89 VAL A CA 1
ATOM 719 C C . VAL A 1 89 ? 0.073 4.723 -0.863 1.00 82.31 89 VAL A C 1
ATOM 721 O O . VAL A 1 89 ? -0.854 4.235 -1.508 1.00 82.31 89 VAL A O 1
ATOM 724 N N . SER A 1 90 ? 0.088 6.002 -0.491 1.00 86.75 90 SER A N 1
ATOM 725 C CA . SER A 1 90 ? -0.951 6.937 -0.929 1.00 86.75 90 SER A CA 1
ATOM 726 C C . SER A 1 90 ? -0.698 7.465 -2.344 1.00 86.75 90 SER A C 1
ATOM 728 O O . SER A 1 90 ? 0.441 7.523 -2.812 1.00 86.75 90 SER A O 1
ATOM 730 N N . ALA A 1 91 ? -1.752 7.913 -3.028 1.00 87.38 91 ALA A N 1
ATOM 731 C CA . ALA A 1 91 ? -1.679 8.493 -4.368 1.00 87.38 91 ALA A CA 1
ATOM 732 C C . ALA A 1 91 ? -0.690 9.668 -4.452 1.00 87.38 91 ALA A C 1
ATOM 734 O O . ALA A 1 91 ? -0.031 9.857 -5.474 1.00 87.38 91 ALA A O 1
ATOM 735 N N . THR A 1 92 ? -0.536 10.433 -3.368 1.00 88.69 92 THR A N 1
ATOM 736 C CA . THR A 1 92 ? 0.413 11.553 -3.292 1.00 88.69 92 THR A CA 1
ATOM 737 C C . THR A 1 92 ? 1.872 11.105 -3.192 1.00 88.69 92 THR A C 1
ATOM 739 O O . THR A 1 92 ? 2.756 11.877 -3.547 1.00 88.69 92 THR A O 1
ATOM 742 N N . GLN A 1 93 ? 2.126 9.864 -2.769 1.00 90.00 93 GLN A N 1
ATOM 743 C CA . GLN A 1 93 ? 3.462 9.276 -2.629 1.00 90.00 93 GLN A CA 1
ATOM 744 C C . GLN A 1 93 ? 3.892 8.469 -3.858 1.00 90.00 93 GLN A C 1
ATOM 746 O O . GLN A 1 93 ? 5.019 7.987 -3.917 1.00 90.00 93 GLN A O 1
ATOM 751 N N . LEU A 1 94 ? 3.032 8.317 -4.869 1.00 89.38 94 LEU A N 1
ATOM 752 C CA . LEU A 1 94 ? 3.348 7.518 -6.057 1.00 89.38 94 LEU A CA 1
ATOM 753 C C . LEU A 1 94 ? 4.598 7.995 -6.804 1.00 89.38 94 LEU A C 1
ATOM 755 O O . LEU A 1 94 ? 5.314 7.184 -7.391 1.00 89.38 94 LEU A O 1
ATOM 759 N N . SER A 1 95 ? 4.851 9.304 -6.793 1.00 91.25 95 SER A N 1
ATOM 760 C CA . SER A 1 95 ? 6.048 9.911 -7.380 1.00 91.25 95 SER A CA 1
ATOM 761 C C . SER A 1 95 ? 7.274 9.845 -6.475 1.00 91.25 95 SER A C 1
ATOM 763 O O . SER A 1 95 ? 8.380 10.142 -6.934 1.00 91.25 95 SER A O 1
ATOM 765 N N . ASP A 1 96 ? 7.096 9.497 -5.201 1.00 93.06 96 ASP A N 1
ATOM 766 C CA . ASP A 1 96 ? 8.201 9.412 -4.261 1.00 93.06 96 ASP A CA 1
ATOM 767 C C . ASP A 1 96 ? 9.110 8.248 -4.639 1.00 93.06 96 ASP A C 1
ATOM 769 O O . ASP A 1 96 ? 8.687 7.228 -5.189 1.00 93.06 96 ASP A O 1
ATOM 773 N N . THR A 1 97 ? 10.396 8.425 -4.349 1.00 93.75 97 THR A N 1
ATOM 774 C CA . THR A 1 97 ? 11.408 7.399 -4.587 1.00 93.75 97 THR A CA 1
ATOM 775 C C . THR A 1 97 ? 11.119 6.180 -3.717 1.00 93.75 97 THR A C 1
ATOM 777 O O . THR A 1 97 ? 11.150 6.281 -2.492 1.00 93.75 97 THR A O 1
ATOM 780 N N . PHE A 1 98 ? 10.914 5.029 -4.356 1.00 90.88 98 PHE A N 1
ATOM 781 C CA . PHE A 1 98 ? 10.915 3.734 -3.685 1.00 90.88 98 PHE A CA 1
ATOM 782 C C . PHE A 1 98 ? 12.349 3.355 -3.295 1.00 90.88 98 PHE A C 1
ATOM 784 O O . PHE A 1 98 ? 12.666 3.145 -2.128 1.00 90.88 98 PHE A O 1
ATOM 791 N N . SER A 1 99 ? 13.249 3.316 -4.282 1.00 90.81 99 SER A N 1
ATOM 792 C CA . SER A 1 99 ? 14.654 2.963 -4.084 1.00 90.81 99 SER A CA 1
ATOM 793 C C . SER A 1 99 ? 15.519 3.567 -5.187 1.00 90.81 99 SER A C 1
ATOM 795 O O . SER A 1 99 ? 15.142 3.600 -6.359 1.00 90.81 99 SER A O 1
ATOM 797 N N . SER A 1 100 ? 16.710 4.036 -4.811 1.00 89.25 100 SER A N 1
ATOM 798 C CA . SER A 1 100 ? 17.673 4.671 -5.720 1.00 89.25 100 SER A CA 1
ATOM 799 C C . SER A 1 100 ? 18.638 3.686 -6.392 1.00 89.25 100 SER A C 1
ATOM 801 O O . SER A 1 100 ? 19.499 4.099 -7.173 1.00 89.25 100 SER A O 1
ATOM 803 N N . LYS A 1 101 ? 18.525 2.391 -6.073 1.00 91.94 101 LYS A N 1
ATOM 804 C CA . LYS A 1 101 ? 19.518 1.356 -6.398 1.00 91.94 101 LYS A CA 1
ATOM 805 C C . LYS A 1 101 ? 18.934 0.124 -7.099 1.00 91.94 101 LYS A C 1
ATOM 807 O O . LYS A 1 101 ? 19.619 -0.887 -7.196 1.00 91.9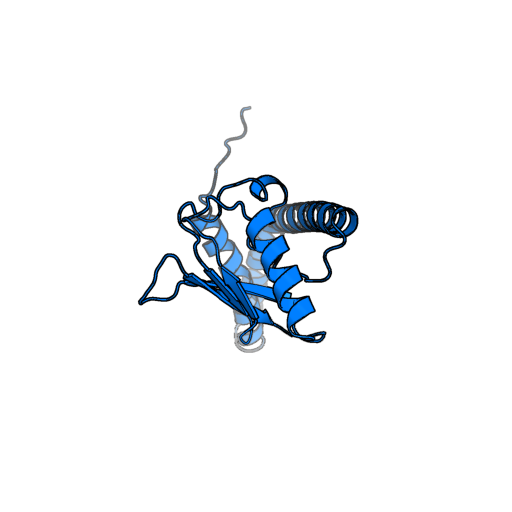4 101 LYS A O 1
ATOM 812 N N . VAL A 1 102 ? 17.706 0.183 -7.616 1.00 94.44 102 VAL A N 1
ATOM 813 C CA . VAL A 1 102 ? 17.048 -0.995 -8.211 1.00 94.44 102 VAL A CA 1
ATOM 814 C C . VAL A 1 102 ? 17.783 -1.445 -9.478 1.00 94.44 102 VAL A C 1
ATOM 816 O O . VAL A 1 102 ? 17.935 -0.673 -10.424 1.00 94.44 102 VAL A O 1
ATOM 819 N N . LYS A 1 103 ? 18.224 -2.705 -9.514 1.00 96.38 103 LYS A N 1
ATOM 820 C CA . LYS A 1 103 ? 18.857 -3.354 -10.680 1.00 96.38 103 LYS A CA 1
ATOM 821 C C . LYS A 1 103 ? 18.042 -4.503 -11.248 1.00 96.38 103 LYS A C 1
ATOM 823 O O . LYS A 1 103 ? 18.186 -4.815 -12.430 1.00 96.38 103 LYS A O 1
ATOM 828 N N . GLN A 1 104 ? 17.198 -5.129 -10.436 1.00 97.00 104 GLN A N 1
ATOM 829 C CA . GLN A 1 104 ? 16.392 -6.256 -10.881 1.00 97.00 104 GLN A CA 1
ATOM 830 C C . GLN A 1 104 ? 15.067 -6.328 -10.129 1.00 97.00 104 GLN A C 1
ATOM 832 O O . GLN A 1 104 ? 15.040 -6.137 -8.916 1.00 97.00 104 GLN A O 1
ATOM 837 N N . ILE A 1 105 ? 14.001 -6.668 -10.852 1.00 96.94 105 ILE A N 1
ATOM 838 C CA . ILE A 1 105 ? 12.706 -7.060 -10.290 1.00 96.94 105 ILE A CA 1
ATOM 839 C C . ILE A 1 105 ? 12.357 -8.423 -10.886 1.00 96.94 105 ILE A C 1
ATOM 841 O O . ILE A 1 105 ? 12.455 -8.600 -12.105 1.00 96.94 105 ILE A O 1
ATOM 845 N N . ASN A 1 106 ? 12.001 -9.389 -10.045 1.00 96.81 106 ASN A N 1
ATOM 846 C CA . ASN A 1 106 ? 11.622 -10.739 -10.453 1.00 96.81 106 ASN A CA 1
ATOM 847 C C . ASN A 1 106 ? 10.213 -11.076 -9.964 1.00 96.81 106 ASN A C 1
ATOM 849 O O . ASN A 1 106 ? 9.833 -10.719 -8.854 1.00 96.81 106 ASN A O 1
ATOM 853 N N . TYR A 1 107 ? 9.464 -11.780 -10.804 1.00 95.81 107 TYR A N 1
ATOM 854 C CA . TYR A 1 107 ? 8.200 -12.400 -10.453 1.00 95.81 107 TYR A CA 1
ATOM 855 C C . TYR A 1 107 ? 8.073 -13.743 -11.163 1.00 95.81 107 TYR A C 1
ATOM 857 O O . TYR A 1 107 ? 7.977 -13.798 -12.392 1.00 95.81 107 TYR A O 1
ATOM 865 N N . LYS A 1 108 ? 8.066 -14.845 -10.405 1.00 92.44 108 LYS A N 1
ATOM 866 C CA . LYS A 1 108 ? 7.861 -16.207 -10.943 1.00 92.44 108 LYS A CA 1
ATOM 867 C C . LYS A 1 108 ? 8.769 -16.533 -12.144 1.00 92.44 108 LYS A C 1
ATOM 869 O O . LYS A 1 108 ? 8.361 -17.197 -13.096 1.00 92.44 108 LYS A O 1
ATOM 874 N N . GLY A 1 109 ? 10.013 -16.053 -12.107 1.00 92.69 109 GLY A N 1
ATOM 875 C CA . GLY A 1 109 ? 11.015 -16.262 -13.156 1.00 92.69 109 GLY A CA 1
ATOM 876 C C . GLY A 1 109 ? 10.938 -15.279 -14.329 1.00 92.69 109 GLY A C 1
ATOM 877 O O . GLY A 1 109 ? 11.822 -15.308 -15.187 1.00 92.69 109 GLY A O 1
ATOM 878 N N . GLN A 1 110 ? 9.938 -14.395 -14.370 1.00 96.62 110 GLN A N 1
ATOM 879 C CA . GLN A 1 110 ? 9.943 -13.220 -15.240 1.00 96.62 110 GLN A CA 1
ATOM 880 C C . GLN A 1 110 ? 10.789 -12.135 -14.593 1.00 96.62 110 GLN A C 1
ATOM 882 O O . GLN A 1 110 ? 10.576 -11.791 -13.435 1.00 96.62 110 GLN A O 1
ATOM 887 N N . ILE A 1 111 ? 11.745 -11.587 -15.338 1.00 96.62 111 ILE A N 1
ATOM 888 C CA . ILE A 1 111 ? 12.738 -10.672 -14.778 1.00 96.62 111 ILE A CA 1
ATOM 889 C C . ILE A 1 111 ? 12.830 -9.408 -15.627 1.00 96.62 111 ILE A C 1
ATOM 891 O O . ILE A 1 111 ? 13.137 -9.477 -16.820 1.00 96.62 111 ILE A O 1
ATOM 895 N N . THR A 1 112 ? 12.684 -8.252 -14.983 1.00 97.06 112 THR A N 1
ATOM 896 C CA . THR A 1 112 ? 13.167 -6.973 -15.510 1.00 97.06 112 THR A CA 1
ATOM 897 C C . THR A 1 112 ? 14.566 -6.730 -14.951 1.00 97.06 112 THR A C 1
ATOM 899 O O . THR A 1 112 ? 14.760 -6.735 -13.735 1.00 97.06 112 THR A O 1
ATOM 902 N N . ARG A 1 113 ? 15.548 -6.508 -15.833 1.00 95.88 113 ARG A N 1
ATOM 903 C CA . ARG A 1 113 ? 16.910 -6.088 -15.466 1.00 95.88 113 ARG A CA 1
ATOM 904 C C . ARG A 1 113 ? 17.168 -4.670 -15.944 1.00 95.88 113 ARG A C 1
ATOM 906 O O . ARG A 1 113 ? 16.776 -4.316 -17.054 1.00 95.88 113 ARG A O 1
ATOM 913 N N . PHE A 1 114 ? 17.876 -3.903 -15.130 1.00 93.25 114 PHE A N 1
ATOM 914 C CA . PHE A 1 114 ? 18.360 -2.577 -15.480 1.00 93.25 114 PHE A CA 1
ATOM 915 C C . PHE A 1 114 ? 19.881 -2.621 -15.637 1.00 93.25 114 PHE A C 1
ATOM 917 O O . PHE A 1 114 ? 20.585 -3.138 -14.771 1.00 93.25 114 PHE A O 1
ATOM 924 N N . ASP A 1 115 ? 20.393 -2.058 -16.733 1.00 86.25 115 ASP A N 1
ATOM 925 C CA . ASP A 1 115 ? 21.836 -2.044 -17.035 1.00 86.25 115 ASP A CA 1
ATOM 926 C C . ASP A 1 115 ? 22.663 -1.277 -15.988 1.00 86.25 115 ASP A C 1
ATOM 928 O O . ASP A 1 115 ? 23.866 -1.485 -15.833 1.00 86.25 115 ASP A O 1
ATOM 932 N N . SER A 1 116 ? 22.011 -0.378 -15.255 1.00 86.06 116 SER A N 1
ATOM 933 C CA . SER A 1 116 ? 22.566 0.367 -14.133 1.00 86.06 116 SER A CA 1
ATOM 934 C C . SER A 1 116 ? 21.499 0.537 -13.050 1.00 86.06 116 SER A C 1
ATOM 936 O O . SER A 1 116 ? 20.309 0.495 -13.379 1.00 86.06 116 SER A O 1
ATOM 938 N N . PRO A 1 117 ? 21.891 0.725 -11.770 1.00 85.44 117 PRO A N 1
ATOM 939 C CA . PRO A 1 117 ? 20.921 0.995 -10.719 1.00 85.44 117 PRO A CA 1
ATOM 940 C C . PRO A 1 117 ? 20.050 2.197 -11.097 1.00 85.44 117 PRO A C 1
ATOM 942 O O . PRO A 1 117 ? 20.561 3.257 -11.477 1.00 85.44 117 PRO A O 1
ATOM 945 N N . LYS A 1 118 ? 18.734 2.009 -11.025 1.00 88.44 118 LYS A N 1
ATOM 946 C CA . LYS A 1 118 ? 17.742 3.034 -11.326 1.00 88.44 118 LYS A CA 1
ATOM 947 C C . LYS A 1 118 ? 17.153 3.586 -10.043 1.00 88.44 118 LYS A C 1
ATOM 949 O O . LYS A 1 118 ? 16.884 2.853 -9.095 1.00 88.44 118 LYS A O 1
ATOM 954 N N . ASN A 1 119 ? 16.924 4.894 -10.074 1.00 92.81 119 ASN A N 1
ATOM 955 C CA . ASN A 1 119 ? 16.026 5.538 -9.143 1.00 92.81 119 ASN A CA 1
ATOM 956 C C . ASN A 1 119 ? 14.598 5.337 -9.646 1.00 92.81 119 ASN A C 1
ATOM 958 O O . ASN A 1 119 ? 14.241 5.917 -10.673 1.00 92.81 119 ASN A O 1
ATOM 962 N N . LEU A 1 120 ? 13.844 4.471 -8.973 1.00 93.81 120 LEU A N 1
ATOM 963 C CA . LEU A 1 120 ? 12.465 4.155 -9.326 1.00 93.81 120 LEU A CA 1
ATOM 964 C C . LEU A 1 120 ? 11.522 4.736 -8.283 1.00 93.81 120 LEU A C 1
ATOM 966 O O . LEU A 1 120 ? 11.749 4.607 -7.076 1.00 93.81 120 LEU A O 1
ATOM 970 N N . SER A 1 121 ? 10.460 5.375 -8.765 1.00 94.12 121 SER A N 1
ATOM 971 C CA . SER A 1 121 ? 9.333 5.756 -7.923 1.00 94.12 121 SER A CA 1
ATOM 972 C C . SER A 1 121 ? 8.464 4.545 -7.584 1.00 94.12 121 SER A C 1
ATOM 974 O O . SER A 1 121 ? 8.562 3.498 -8.234 1.00 94.12 121 SER A O 1
ATOM 976 N N . TRP A 1 122 ? 7.573 4.692 -6.604 1.00 92.75 122 TRP A N 1
ATOM 977 C CA . TRP A 1 122 ? 6.536 3.689 -6.338 1.00 92.75 122 TRP A CA 1
ATOM 978 C C . TRP A 1 122 ? 5.717 3.363 -7.589 1.00 92.75 122 TRP A C 1
ATOM 980 O O . TRP A 1 122 ? 5.474 2.194 -7.885 1.00 92.75 122 TRP A O 1
ATOM 990 N N . LEU A 1 123 ? 5.361 4.377 -8.382 1.00 92.56 123 LEU A N 1
ATOM 991 C CA . LEU A 1 123 ? 4.633 4.174 -9.631 1.00 92.56 123 LEU A CA 1
ATOM 992 C C . LEU A 1 123 ? 5.439 3.383 -10.673 1.00 92.56 123 LEU A C 1
ATOM 994 O O . LEU A 1 123 ? 4.869 2.579 -11.413 1.00 92.56 123 LEU A O 1
ATOM 998 N N . ASP A 1 124 ? 6.752 3.605 -10.757 1.00 94.25 124 ASP A N 1
ATOM 999 C CA . ASP A 1 124 ? 7.611 2.866 -11.689 1.00 94.25 124 ASP A CA 1
ATOM 1000 C C . ASP A 1 124 ? 7.732 1.396 -11.288 1.00 94.25 124 ASP A C 1
ATOM 1002 O O . ASP A 1 124 ? 7.625 0.512 -12.141 1.00 94.25 124 ASP A O 1
ATOM 1006 N N . MET A 1 125 ? 7.882 1.132 -9.988 1.00 93.38 125 MET A N 1
ATOM 1007 C CA . MET A 1 125 ? 7.878 -0.225 -9.444 1.00 93.38 125 MET A CA 1
ATOM 1008 C C . MET A 1 125 ? 6.570 -0.950 -9.776 1.00 93.38 125 MET A C 1
ATOM 1010 O O . MET A 1 125 ? 6.593 -2.084 -10.255 1.00 93.38 125 MET A O 1
ATOM 1014 N N . TRP A 1 126 ? 5.434 -0.271 -9.614 1.00 92.56 126 TRP A N 1
ATOM 1015 C CA . TRP A 1 126 ? 4.112 -0.796 -9.959 1.00 92.56 126 TRP A CA 1
ATOM 1016 C C . TRP A 1 126 ? 3.980 -1.176 -11.433 1.00 92.56 126 TRP A C 1
ATOM 1018 O O . TRP A 1 126 ? 3.482 -2.252 -11.760 1.00 92.56 126 TRP A O 1
ATOM 1028 N N . LYS A 1 127 ? 4.437 -0.304 -12.339 1.00 94.25 127 LYS A N 1
ATOM 1029 C CA . LYS A 1 127 ? 4.393 -0.558 -13.788 1.00 94.25 127 LYS A CA 1
ATOM 1030 C C . LYS A 1 127 ? 5.218 -1.782 -14.167 1.00 94.25 127 LYS A C 1
ATOM 1032 O O . LYS A 1 127 ? 4.784 -2.578 -15.000 1.00 94.25 127 LYS A O 1
ATOM 1037 N N . GLU A 1 128 ? 6.397 -1.940 -13.569 1.00 95.44 128 GLU A N 1
ATOM 1038 C CA . GLU A 1 128 ? 7.223 -3.123 -13.806 1.00 95.44 128 GLU A CA 1
ATOM 1039 C C . GLU A 1 128 ? 6.591 -4.383 -13.210 1.00 95.44 128 G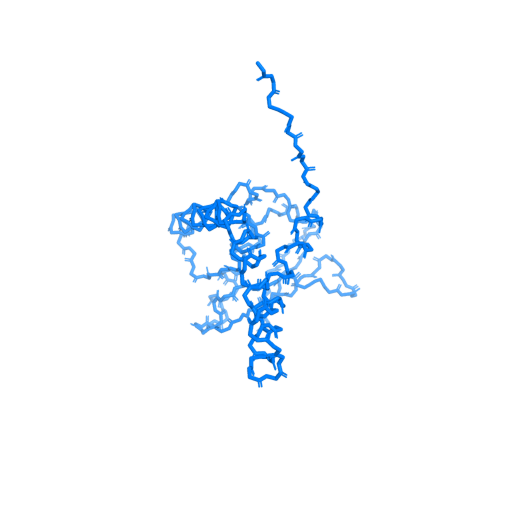LU A C 1
ATOM 1041 O O . GLU A 1 128 ? 6.579 -5.414 -13.879 1.00 95.44 128 GLU A O 1
ATOM 1046 N N . ALA A 1 129 ? 5.991 -4.308 -12.020 1.00 94.12 129 ALA A N 1
ATOM 1047 C CA . ALA A 1 129 ? 5.263 -5.429 -11.430 1.00 94.12 129 ALA A CA 1
ATOM 1048 C C . ALA A 1 129 ? 4.077 -5.878 -12.300 1.00 94.12 129 ALA A C 1
ATOM 1050 O O . ALA A 1 129 ? 3.994 -7.054 -12.652 1.00 94.12 129 ALA A O 1
ATOM 1051 N N . ASP A 1 130 ? 3.213 -4.952 -12.730 1.00 94.12 130 ASP A N 1
ATOM 1052 C CA . ASP A 1 130 ? 2.075 -5.242 -13.617 1.00 94.12 130 ASP A CA 1
ATOM 1053 C C . ASP A 1 130 ? 2.529 -5.923 -14.917 1.00 94.12 130 ASP A C 1
ATOM 1055 O O . ASP A 1 130 ? 1.960 -6.927 -15.355 1.00 94.12 130 ASP A O 1
ATOM 1059 N N . LYS A 1 131 ? 3.605 -5.414 -15.521 1.00 95.19 131 LYS A N 1
ATOM 1060 C CA . LYS A 1 131 ? 4.214 -6.001 -16.716 1.00 95.19 131 LYS A CA 1
ATOM 1061 C C . LYS A 1 131 ? 4.707 -7.425 -16.458 1.00 95.19 131 LYS A C 1
ATOM 1063 O O . LYS A 1 131 ? 4.424 -8.308 -17.269 1.00 95.19 131 LYS A O 1
ATOM 1068 N N . LEU A 1 132 ? 5.422 -7.663 -15.359 1.00 95.81 132 LEU A N 1
ATOM 1069 C CA . LEU A 1 132 ? 5.946 -8.987 -15.013 1.00 95.81 132 LEU A CA 1
ATOM 1070 C C . LEU A 1 132 ? 4.825 -9.994 -14.720 1.00 95.81 132 LEU A C 1
ATOM 1072 O O . LEU A 1 132 ? 4.882 -11.121 -15.217 1.00 95.81 132 LEU A O 1
ATOM 1076 N N . ILE A 1 133 ? 3.775 -9.578 -14.004 1.00 94.06 133 ILE A N 1
ATOM 1077 C CA . ILE A 1 133 ? 2.577 -10.394 -13.755 1.00 94.06 133 ILE A CA 1
ATOM 1078 C C . ILE A 1 133 ? 1.945 -10.802 -15.088 1.00 94.06 133 ILE A C 1
ATOM 1080 O O . ILE A 1 133 ? 1.776 -11.994 -15.349 1.00 94.06 133 ILE A O 1
ATOM 1084 N N . ARG A 1 134 ? 1.703 -9.852 -15.999 1.00 92.88 134 ARG A N 1
ATOM 1085 C CA . ARG A 1 134 ? 1.146 -10.163 -17.328 1.00 92.88 134 ARG A CA 1
ATOM 1086 C C . ARG A 1 134 ? 2.027 -11.104 -18.137 1.00 92.88 134 ARG A C 1
ATOM 1088 O O . ARG A 1 134 ? 1.511 -12.018 -18.775 1.00 92.88 134 ARG A O 1
ATOM 1095 N N . MET A 1 135 ? 3.343 -10.890 -18.125 1.00 94.19 135 MET A N 1
ATOM 1096 C CA . MET A 1 135 ? 4.299 -11.745 -18.837 1.00 94.19 135 MET A CA 1
ATOM 1097 C C . MET A 1 135 ? 4.318 -13.174 -18.291 1.00 94.19 135 MET A C 1
ATOM 1099 O O . MET A 1 135 ? 4.539 -14.112 -19.054 1.00 94.19 135 MET A O 1
ATOM 1103 N N . SER A 1 136 ? 4.070 -13.350 -16.993 1.00 93.81 136 SER A N 1
ATOM 1104 C CA . SER A 1 136 ? 4.014 -14.676 -16.372 1.00 93.81 136 SER A CA 1
ATOM 1105 C C . SER A 1 136 ? 2.774 -15.483 -16.781 1.00 93.81 136 SER A C 1
ATOM 1107 O O . SER A 1 136 ? 2.757 -16.701 -16.613 1.00 93.81 136 SER A O 1
ATOM 1109 N N . GLY A 1 137 ? 1.744 -14.820 -17.322 1.00 91.44 137 GLY A N 1
ATOM 1110 C CA . GLY A 1 137 ? 0.436 -15.422 -17.579 1.00 91.44 137 GLY A CA 1
ATOM 1111 C C . GLY A 1 137 ? -0.405 -15.631 -16.316 1.00 91.44 137 GLY A C 1
ATOM 1112 O O . GLY A 1 137 ? -1.459 -16.260 -16.396 1.00 91.44 137 GLY A O 1
ATOM 1113 N N . ASP A 1 138 ? 0.036 -15.121 -15.161 1.00 86.69 138 ASP A N 1
ATOM 1114 C CA . ASP A 1 138 ? -0.734 -15.181 -13.925 1.00 86.69 138 ASP A CA 1
ATOM 1115 C C . ASP A 1 138 ? -1.905 -14.194 -13.967 1.00 86.69 138 ASP A C 1
ATOM 1117 O O . ASP A 1 138 ? -1.731 -12.976 -13.977 1.00 86.69 138 ASP A O 1
ATOM 1121 N N . SER A 1 139 ? -3.115 -14.744 -14.015 1.00 83.31 139 SER A N 1
ATOM 1122 C CA . SER A 1 139 ? -4.370 -13.997 -13.944 1.00 83.31 139 SER A CA 1
ATOM 1123 C C . SER A 1 139 ? -5.059 -14.099 -12.583 1.00 83.31 139 SER A C 1
ATOM 1125 O O . SER A 1 139 ? -6.151 -13.561 -12.430 1.00 83.31 139 SER A O 1
ATOM 1127 N N . HIS A 1 140 ? -4.483 -14.848 -11.640 1.00 85.44 140 HIS A N 1
ATOM 1128 C CA . HIS A 1 140 ? -5.064 -15.103 -10.323 1.00 85.44 140 HIS A CA 1
ATOM 1129 C C . HIS A 1 140 ? -4.401 -14.227 -9.259 1.00 85.44 140 HIS A C 1
ATOM 1131 O O . HIS A 1 140 ? -5.105 -13.604 -8.476 1.00 85.44 140 HIS A O 1
ATOM 1137 N N . HIS A 1 141 ? -3.070 -14.118 -9.263 1.00 82.56 141 HIS A N 1
ATOM 1138 C CA . HIS A 1 141 ? -2.336 -13.322 -8.278 1.00 82.56 141 HIS A CA 1
ATOM 1139 C C . HIS A 1 141 ? -2.008 -11.940 -8.832 1.00 82.56 141 HIS A C 1
ATOM 1141 O O . HIS A 1 141 ? -0.871 -11.633 -9.196 1.00 82.56 141 HIS A O 1
ATOM 1147 N N . ILE A 1 142 ? -3.044 -11.116 -8.944 1.00 84.31 142 ILE A N 1
ATOM 1148 C CA . ILE A 1 142 ? -2.913 -9.742 -9.430 1.00 84.31 142 ILE A CA 1
ATOM 1149 C C . ILE A 1 142 ? -2.730 -8.740 -8.292 1.00 84.31 142 ILE A C 1
ATOM 1151 O O . ILE A 1 142 ? -2.430 -7.586 -8.577 1.00 84.31 142 ILE A O 1
ATOM 1155 N N . PHE A 1 143 ? -2.927 -9.152 -7.036 1.00 89.38 143 PHE A N 1
ATOM 1156 C CA . PHE A 1 143 ? -2.778 -8.288 -5.873 1.00 89.38 143 PHE A CA 1
ATOM 1157 C C . PHE A 1 143 ? -1.316 -8.244 -5.447 1.00 89.38 143 PHE A C 1
ATOM 1159 O O . PHE A 1 143 ? -0.784 -9.236 -4.967 1.00 89.38 143 PHE A O 1
ATOM 1166 N N . ILE A 1 144 ? -0.651 -7.116 -5.646 1.00 89.88 144 ILE A N 1
ATOM 1167 C CA . ILE A 1 144 ? 0.727 -6.921 -5.227 1.00 89.88 144 ILE A CA 1
ATOM 1168 C C . ILE A 1 144 ? 0.760 -6.584 -3.738 1.00 89.88 144 ILE A C 1
ATOM 1170 O O . ILE A 1 144 ? 0.108 -5.638 -3.290 1.00 89.88 144 ILE A O 1
ATOM 1174 N N . GLU A 1 145 ? 1.535 -7.369 -2.997 1.00 88.88 145 GLU A N 1
ATOM 1175 C CA . GLU A 1 145 ? 1.656 -7.255 -1.545 1.00 88.88 145 GLU A CA 1
ATOM 1176 C C . GLU A 1 145 ? 2.953 -6.574 -1.127 1.00 88.88 145 GLU A C 1
ATOM 1178 O O . GLU A 1 145 ? 2.920 -5.771 -0.208 1.00 88.88 145 GLU A O 1
ATOM 1183 N N . ASP A 1 146 ? 4.081 -6.897 -1.772 1.00 90.12 146 ASP A N 1
ATOM 1184 C CA . ASP A 1 146 ? 5.389 -6.377 -1.360 1.00 90.12 146 ASP A CA 1
ATOM 1185 C C . ASP A 1 146 ? 6.469 -6.555 -2.449 1.00 90.12 146 ASP A C 1
ATOM 1187 O O . ASP A 1 146 ? 6.346 -7.390 -3.355 1.00 90.12 146 ASP A O 1
ATOM 1191 N N . PHE A 1 147 ? 7.572 -5.818 -2.312 1.00 91.94 147 PHE A N 1
ATOM 1192 C CA . PHE A 1 147 ? 8.842 -6.023 -3.005 1.00 91.94 147 PHE A CA 1
ATOM 1193 C C . PHE A 1 147 ? 9.926 -6.444 -2.006 1.00 91.94 147 PHE A C 1
ATOM 1195 O O . PHE A 1 147 ? 10.608 -5.615 -1.403 1.00 91.94 147 PHE A O 1
ATOM 1202 N N . ASN A 1 148 ? 10.155 -7.749 -1.893 1.00 92.69 148 ASN A N 1
ATOM 1203 C CA . ASN A 1 148 ? 11.143 -8.294 -0.969 1.00 92.69 148 ASN A CA 1
ATOM 1204 C C . ASN A 1 148 ? 12.567 -8.098 -1.499 1.00 92.69 148 ASN A C 1
ATOM 1206 O O . ASN A 1 148 ? 12.905 -8.593 -2.575 1.00 92.69 148 ASN A O 1
ATOM 1210 N N . GLU A 1 149 ? 13.428 -7.433 -0.728 1.00 93.44 149 GLU A N 1
ATOM 1211 C CA . GLU A 1 149 ? 14.857 -7.334 -1.046 1.00 93.44 149 GLU A CA 1
ATOM 1212 C C . GLU A 1 149 ? 15.548 -8.705 -0.966 1.00 93.44 149 GLU A C 1
ATOM 1214 O O . GLU A 1 149 ? 15.425 -9.435 0.023 1.00 93.44 149 GLU A O 1
ATOM 1219 N N . ASP A 1 150 ? 16.348 -9.045 -1.979 1.00 92.00 150 ASP A N 1
ATOM 1220 C CA . ASP A 1 150 ? 17.265 -10.181 -1.892 1.00 92.00 150 ASP A CA 1
ATOM 1221 C C . ASP A 1 150 ? 18.387 -9.852 -0.898 1.00 92.00 150 ASP A C 1
ATOM 1223 O O . ASP A 1 150 ? 19.225 -8.979 -1.125 1.00 92.00 150 ASP A O 1
ATOM 1227 N N . ILE A 1 151 ? 18.454 -10.618 0.192 1.00 90.19 151 ILE A N 1
ATOM 1228 C CA . ILE A 1 151 ? 19.458 -10.473 1.256 1.00 90.19 151 ILE A CA 1
ATOM 1229 C C . ILE A 1 151 ? 20.893 -10.509 0.703 1.00 90.19 151 ILE A C 1
ATOM 1231 O O . ILE A 1 151 ? 21.784 -9.844 1.235 1.00 90.19 151 ILE A O 1
ATOM 1235 N N . LYS A 1 152 ? 21.147 -11.291 -0.352 1.00 92.12 152 LYS A N 1
ATOM 1236 C CA . LYS A 1 152 ? 22.480 -11.398 -0.966 1.00 92.12 152 LYS A CA 1
ATOM 1237 C C . LYS A 1 152 ? 22.750 -10.283 -1.969 1.00 92.12 152 LYS A C 1
ATOM 1239 O O . LYS A 1 152 ? 23.914 -9.970 -2.209 1.00 92.12 152 LYS A O 1
ATOM 1244 N N . ASN A 1 153 ? 21.702 -9.701 -2.546 1.00 91.94 153 ASN A N 1
ATOM 1245 C CA . ASN A 1 153 ? 21.783 -8.650 -3.551 1.00 91.94 153 ASN A CA 1
ATOM 1246 C C . ASN A 1 153 ? 20.742 -7.561 -3.241 1.00 91.94 153 ASN A C 1
ATOM 1248 O O . ASN A 1 153 ? 19.687 -7.552 -3.868 1.00 91.94 153 ASN A O 1
ATOM 1252 N N . PRO A 1 154 ? 21.034 -6.601 -2.343 1.00 91.25 154 PRO A N 1
ATOM 1253 C CA . PRO A 1 154 ? 20.063 -5.593 -1.883 1.00 91.25 154 PRO A CA 1
ATOM 1254 C C . PRO A 1 154 ? 19.563 -4.599 -2.949 1.00 91.25 154 PRO A C 1
ATOM 1256 O O . PRO A 1 154 ? 18.879 -3.634 -2.622 1.00 91.25 154 PRO A O 1
ATOM 1259 N N . ASP A 1 155 ? 19.971 -4.783 -4.202 1.00 94.19 155 ASP A N 1
ATOM 1260 C CA . ASP A 1 155 ? 19.545 -4.025 -5.380 1.00 94.19 155 ASP A CA 1
ATOM 1261 C C . ASP A 1 155 ? 18.543 -4.844 -6.228 1.00 94.19 155 ASP A C 1
ATOM 1263 O O . ASP A 1 155 ? 18.092 -4.393 -7.286 1.00 94.19 155 ASP A O 1
ATOM 1267 N N . HIS A 1 156 ? 18.252 -6.084 -5.824 1.00 95.88 156 HIS A N 1
ATOM 1268 C CA . HIS A 1 156 ? 17.347 -7.017 -6.486 1.00 95.88 156 HIS A CA 1
ATOM 1269 C C . HIS A 1 156 ? 16.120 -7.237 -5.606 1.00 95.88 156 HIS A C 1
ATOM 1271 O O . HIS A 1 156 ? 16.248 -7.475 -4.407 1.00 95.88 156 HIS A O 1
ATOM 1277 N N . TYR A 1 157 ? 14.949 -7.195 -6.228 1.00 96.12 157 TYR A N 1
ATOM 1278 C CA . TYR A 1 157 ? 13.669 -7.305 -5.545 1.00 96.12 157 TYR A CA 1
ATOM 1279 C C . TYR A 1 157 ? 12.864 -8.478 -6.115 1.00 96.12 157 TYR A C 1
ATOM 1281 O O . TYR A 1 157 ? 12.798 -8.661 -7.335 1.00 96.12 157 TYR A O 1
ATOM 1289 N N . GLU A 1 158 ? 12.253 -9.266 -5.236 1.00 95.81 158 GLU A N 1
ATOM 1290 C CA . GLU A 1 158 ? 11.275 -10.300 -5.575 1.00 95.81 158 GLU A CA 1
ATOM 1291 C C . GLU A 1 158 ? 9.868 -9.776 -5.281 1.00 95.81 158 GLU A C 1
ATOM 1293 O O . GLU A 1 158 ? 9.560 -9.363 -4.161 1.00 95.81 158 GLU A O 1
ATOM 1298 N N . LEU A 1 159 ? 9.012 -9.799 -6.296 1.00 93.81 159 LEU A N 1
ATOM 1299 C CA . LEU A 1 159 ? 7.619 -9.393 -6.195 1.00 93.81 159 LEU A CA 1
ATOM 1300 C C . LEU A 1 159 ? 6.804 -10.456 -5.442 1.00 93.81 159 LEU A C 1
ATOM 1302 O O . LEU A 1 159 ? 6.747 -11.611 -5.870 1.00 93.81 159 LEU A O 1
ATOM 1306 N N . SER A 1 160 ? 6.130 -10.052 -4.364 1.00 91.81 160 SER A N 1
ATOM 1307 C CA . SER A 1 160 ? 5.123 -10.862 -3.669 1.00 91.81 160 SER A CA 1
ATOM 1308 C C . SER A 1 160 ? 3.720 -10.477 -4.120 1.00 91.81 160 SER A C 1
ATOM 1310 O O . SER A 1 160 ? 3.399 -9.292 -4.230 1.00 91.81 160 SER A O 1
ATOM 1312 N N . THR A 1 161 ? 2.875 -11.479 -4.361 1.00 90.69 161 THR A N 1
ATOM 1313 C CA . THR A 1 161 ? 1.482 -11.276 -4.769 1.00 90.69 161 THR A CA 1
ATOM 1314 C C . THR A 1 161 ? 0.529 -12.184 -4.000 1.00 90.69 161 THR A C 1
ATOM 1316 O O . THR A 1 161 ? 0.789 -13.387 -3.910 1.00 90.69 161 THR A O 1
ATOM 1319 N N . GLY A 1 162 ? -0.599 -11.630 -3.566 1.00 84.06 162 GLY A N 1
ATOM 1320 C CA . GLY A 1 162 ? -1.731 -12.330 -2.963 1.00 84.06 162 GLY A CA 1
ATOM 1321 C C . GLY A 1 162 ? -2.777 -12.777 -3.990 1.00 84.06 162 GLY A C 1
ATOM 1322 O O . GLY A 1 162 ? -2.718 -12.401 -5.165 1.00 84.06 162 GLY A O 1
ATOM 1323 N N . SER A 1 163 ? -3.712 -13.620 -3.538 1.00 67.38 163 SER A N 1
ATOM 1324 C CA . SER A 1 163 ? -4.902 -14.071 -4.288 1.00 67.38 163 SER A CA 1
ATOM 1325 C C . SER A 1 163 ? -6.124 -13.208 -4.000 1.00 67.38 163 SER A C 1
ATOM 1327 O O . SER A 1 163 ? -6.268 -12.780 -2.835 1.00 67.38 163 SER A O 1
#